Protein AF-A0A957UGK4-F1 (afdb_monomer_lite)

Foldseek 3Di:
DAEEEEAEVVLCVQVVCVQVVVCVVDDVVRYDYHYDDNPPQDAPPVVDAQDQVHQEYEYGQHHHDLVSVVSHLNHAEYEYHHSDDWDPDDPRNVVSCVVSNRHYDIDPDPCPCVVVVVVVVVVVVCCVQQVVVVVVVVVVVDPDPDCQDDPVVQDDAQGQDPPRSHHPPPDPD

Sequence (173 aa):
MTNLIVVHPSFESHWPFVADDLAAGWPTAETQLRRLTREEIRPLGQIVERDATVTRLITLGVPVTVACLTDFPALREMAICPVYGQATLADDLAAALKQRDIQVYHQRSEGFWGQSVAEFALALTLCALRQIPQNYHAMLTSHDPWQRYQASRNQGPGTLGAQFSDNLRFTNG

Secondary structure (DSSP, 8-state):
-EEEEEE-HHHHTT-TTHHHHHHHTS-GGGEEEEEPPTT--S-GGGTSPP-SSEEEEEEES----HHHHTT-TT--EEEEE-SSS-----HHHHHHHHHTTPEEE----SGGGHHHHHHHHHHHHHHHHTTHHHHHHHHHH--S------TTTS-STTSPPTTTSS-TT----

Radius of gyration: 26.13 Å; chains: 1; bounding box: 58×34×66 Å

Structure (mmCIF, N/CA/C/O backbone):
data_AF-A0A957UGK4-F1
#
_entry.id   AF-A0A957UGK4-F1
#
loop_
_atom_site.group_PDB
_atom_site.id
_atom_site.type_symbol
_atom_site.label_atom_id
_atom_site.label_alt_id
_atom_site.label_comp_id
_atom_site.label_asym_id
_atom_site.label_entity_id
_atom_site.label_seq_id
_atom_site.pdbx_PDB_ins_code
_atom_site.Cartn_x
_atom_site.Cartn_y
_atom_site.Cartn_z
_atom_site.occupancy
_atom_site.B_iso_or_equiv
_atom_site.auth_seq_id
_atom_site.auth_comp_id
_atom_site.auth_asym_id
_atom_site.auth_atom_id
_atom_site.pdbx_PDB_model_num
ATOM 1 N N . MET A 1 1 ? -8.137 -11.031 18.977 1.00 78.88 1 MET A N 1
ATOM 2 C CA . MET A 1 1 ? -8.156 -9.557 18.793 1.00 78.88 1 MET A CA 1
ATOM 3 C C . MET A 1 1 ? -8.705 -9.292 17.409 1.00 78.88 1 MET A C 1
ATOM 5 O O . MET A 1 1 ? -8.130 -9.822 16.478 1.00 78.88 1 MET A O 1
ATOM 9 N N . THR A 1 2 ? -9.781 -8.525 17.232 1.00 94.69 2 THR A N 1
ATOM 10 C CA . THR A 1 2 ? -10.330 -8.315 15.880 1.00 94.69 2 THR A CA 1
ATOM 11 C C . THR A 1 2 ? -9.531 -7.257 15.130 1.00 94.69 2 THR A C 1
ATOM 13 O O . THR A 1 2 ? -9.266 -6.173 15.671 1.00 94.69 2 THR A O 1
ATOM 16 N N . ASN A 1 3 ? -9.180 -7.571 13.887 1.00 96.75 3 ASN A N 1
ATOM 17 C CA . ASN A 1 3 ? -8.374 -6.743 13.014 1.00 96.75 3 ASN A CA 1
ATOM 18 C C . ASN A 1 3 ? -9.139 -6.377 11.740 1.00 96.75 3 ASN A C 1
ATOM 20 O O . ASN A 1 3 ? -9.794 -7.223 11.129 1.00 96.75 3 ASN A O 1
ATOM 24 N N . LEU A 1 4 ? -9.000 -5.127 11.311 1.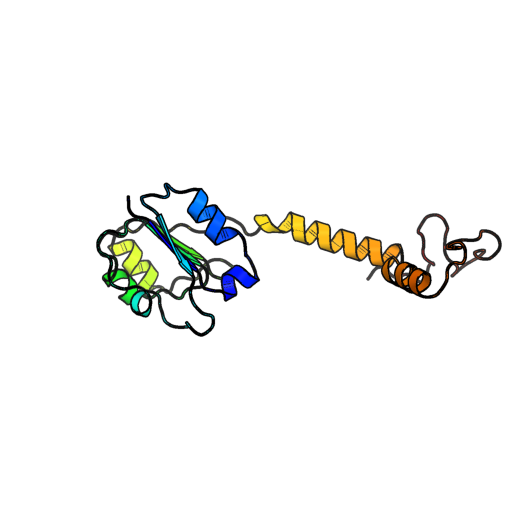00 97.56 4 LEU A N 1
ATOM 25 C CA . LEU A 1 4 ? -9.586 -4.623 10.077 1.00 97.56 4 LEU A CA 1
ATOM 26 C C . LEU A 1 4 ? -8.505 -3.964 9.217 1.00 97.56 4 LEU A C 1
ATOM 28 O O . LEU A 1 4 ? -7.756 -3.111 9.690 1.00 97.56 4 LEU A O 1
ATOM 32 N N . ILE A 1 5 ? -8.449 -4.336 7.944 1.00 97.94 5 ILE A N 1
ATOM 33 C CA . ILE A 1 5 ? -7.625 -3.692 6.922 1.00 97.94 5 ILE A CA 1
ATOM 34 C C . ILE A 1 5 ? -8.577 -3.123 5.876 1.00 97.94 5 ILE A C 1
ATOM 36 O O . ILE A 1 5 ? -9.385 -3.858 5.311 1.00 97.94 5 ILE A O 1
ATOM 40 N N . VAL A 1 6 ? -8.490 -1.823 5.609 1.00 97.94 6 VAL A N 1
ATOM 41 C CA . VAL A 1 6 ? -9.281 -1.157 4.569 1.00 97.94 6 VAL A CA 1
ATOM 42 C C . VAL A 1 6 ? -8.340 -0.548 3.548 1.00 97.94 6 VAL A C 1
ATOM 44 O O . VAL A 1 6 ? -7.467 0.244 3.906 1.00 97.94 6 VAL A O 1
ATOM 47 N N . VAL A 1 7 ? -8.517 -0.909 2.281 1.00 98.00 7 VAL A N 1
ATOM 48 C CA . VAL A 1 7 ? -7.639 -0.472 1.195 1.00 98.00 7 VAL A CA 1
ATOM 49 C C . VAL A 1 7 ? -8.423 0.169 0.059 1.00 98.00 7 VAL A C 1
ATOM 51 O O . VAL A 1 7 ? -9.408 -0.382 -0.437 1.00 98.00 7 VAL A O 1
ATOM 54 N N . HIS A 1 8 ? -7.973 1.356 -0.345 1.00 97.44 8 HIS A N 1
ATOM 55 C CA . HIS A 1 8 ? -8.460 2.031 -1.537 1.00 97.44 8 HIS A CA 1
ATOM 56 C C . HIS A 1 8 ? -7.660 1.567 -2.770 1.00 97.44 8 HIS A C 1
ATOM 58 O O . HIS A 1 8 ? -6.433 1.454 -2.692 1.00 97.44 8 HIS A O 1
ATOM 64 N N . PRO A 1 9 ? -8.293 1.353 -3.937 1.00 95.75 9 PRO A N 1
ATOM 65 C CA . PRO A 1 9 ? -7.610 0.854 -5.134 1.00 95.75 9 PRO A CA 1
ATOM 66 C C . PRO A 1 9 ? -6.493 1.770 -5.665 1.00 95.75 9 PRO A C 1
ATOM 68 O O . PRO A 1 9 ? -5.600 1.293 -6.360 1.00 95.75 9 PRO A O 1
ATOM 71 N N . SER A 1 10 ? -6.488 3.069 -5.337 1.00 94.44 10 SER A N 1
ATOM 72 C CA . SER A 1 10 ? -5.352 3.958 -5.666 1.00 94.44 10 SER A CA 1
ATOM 73 C C . SER A 1 10 ? -4.084 3.644 -4.867 1.00 94.44 10 SER A C 1
ATOM 75 O O . SER A 1 10 ? -2.986 3.986 -5.296 1.00 94.44 10 SER A O 1
ATOM 77 N N . PHE A 1 11 ? -4.209 3.003 -3.704 1.00 95.19 11 PHE A N 1
ATOM 78 C CA . PHE A 1 11 ? -3.056 2.495 -2.975 1.00 95.19 11 PHE A CA 1
ATOM 79 C C . PHE A 1 11 ? -2.511 1.248 -3.672 1.00 95.19 11 PHE A C 1
ATOM 81 O O . PHE A 1 11 ? -1.323 1.187 -3.976 1.00 95.19 11 PHE A O 1
ATOM 88 N N . GLU A 1 12 ? -3.383 0.298 -4.020 1.00 95.06 12 GLU A N 1
ATOM 89 C CA . GLU A 1 12 ? -2.991 -0.939 -4.714 1.00 95.06 12 GLU A CA 1
ATOM 90 C C . GLU A 1 12 ? -2.444 -0.692 -6.127 1.00 95.06 12 GLU A C 1
ATOM 92 O O . GLU A 1 12 ? -1.626 -1.475 -6.599 1.00 95.06 12 GLU A O 1
ATOM 97 N N . SER A 1 13 ? -2.801 0.414 -6.793 1.00 93.81 13 SER A N 1
ATOM 98 C CA . SER A 1 13 ? -2.183 0.768 -8.080 1.00 93.81 13 SER A CA 1
ATOM 99 C C . SER A 1 13 ? -0.684 1.064 -7.976 1.00 93.81 13 SER A C 1
ATOM 101 O O . SER A 1 13 ? 0.007 1.044 -8.990 1.00 93.81 13 SER A O 1
ATOM 103 N N . HIS A 1 14 ? -0.189 1.348 -6.771 1.00 91.38 14 HIS A N 1
ATOM 104 C CA . HIS A 1 14 ? 1.226 1.584 -6.487 1.00 91.38 14 HIS A CA 1
ATOM 105 C C . HIS A 1 14 ? 1.837 0.432 -5.679 1.00 91.38 14 HIS A C 1
ATOM 107 O O . HIS A 1 14 ? 2.982 0.052 -5.909 1.00 91.38 14 HIS A O 1
ATOM 113 N N . TRP A 1 15 ? 1.054 -0.157 -4.772 1.00 92.38 15 TRP A N 1
ATOM 114 C CA . TRP A 1 15 ? 1.493 -1.172 -3.815 1.00 92.38 15 TRP A CA 1
ATOM 115 C C . TRP A 1 15 ? 0.540 -2.383 -3.802 1.00 92.38 15 TRP A C 1
ATOM 117 O O . TRP A 1 15 ? -0.166 -2.607 -2.815 1.00 92.38 15 TRP A O 1
ATOM 127 N N . PRO A 1 16 ? 0.492 -3.180 -4.885 1.00 93.06 16 PRO A N 1
ATOM 128 C CA . PRO A 1 16 ? -0.570 -4.168 -5.107 1.00 93.06 16 PRO A CA 1
ATOM 129 C C . PRO A 1 16 ? -0.566 -5.349 -4.130 1.00 93.06 16 PRO A C 1
ATOM 131 O O . PRO A 1 16 ? -1.595 -5.988 -3.956 1.00 93.06 16 PRO A O 1
ATOM 134 N N . PHE A 1 17 ? 0.565 -5.642 -3.485 1.00 92.88 17 PHE A N 1
ATOM 135 C CA . PHE A 1 17 ? 0.707 -6.819 -2.615 1.00 92.88 17 PHE A CA 1
ATOM 136 C C . PHE A 1 17 ? 0.542 -6.511 -1.124 1.00 92.88 17 PHE A C 1
ATOM 138 O O . PHE A 1 17 ? 0.323 -7.414 -0.325 1.00 92.88 17 PHE A O 1
ATOM 145 N N . VAL A 1 18 ? 0.608 -5.236 -0.730 1.00 93.50 18 VAL A N 1
ATOM 146 C CA . VAL A 1 18 ? 0.704 -4.848 0.687 1.00 93.50 18 VAL A CA 1
ATOM 147 C C . VAL A 1 18 ? -0.521 -5.278 1.491 1.00 93.50 18 VAL A C 1
ATOM 149 O O . VAL A 1 18 ? -0.377 -5.753 2.613 1.00 93.50 18 VAL A O 1
ATOM 152 N N . ALA A 1 19 ? -1.726 -5.117 0.942 1.00 96.38 19 ALA A N 1
ATOM 153 C CA . ALA A 1 19 ? -2.952 -5.451 1.660 1.00 96.38 19 ALA A CA 1
ATOM 154 C C . ALA A 1 19 ? -3.078 -6.962 1.921 1.00 96.38 19 ALA A C 1
ATOM 156 O O . ALA A 1 19 ? -3.450 -7.360 3.027 1.00 96.38 19 ALA A O 1
ATOM 157 N N . ASP A 1 20 ? -2.730 -7.788 0.930 1.00 96.44 20 ASP A N 1
ATOM 158 C CA . ASP A 1 20 ? -2.762 -9.247 1.057 1.00 96.44 20 ASP A CA 1
ATOM 159 C C . ASP A 1 20 ? -1.648 -9.755 1.978 1.00 96.44 20 ASP A C 1
ATOM 161 O O . ASP A 1 20 ? -1.924 -10.577 2.850 1.00 96.44 20 ASP A O 1
ATOM 165 N N . ASP A 1 21 ? -0.428 -9.222 1.865 1.00 94.88 21 ASP A N 1
ATOM 166 C CA . ASP A 1 21 ? 0.693 -9.594 2.739 1.00 94.88 21 ASP A CA 1
ATOM 167 C C . ASP A 1 21 ? 0.403 -9.254 4.210 1.00 94.88 21 ASP A C 1
ATOM 169 O O . ASP A 1 21 ? 0.667 -10.058 5.108 1.00 94.88 21 ASP A O 1
ATOM 173 N N . LEU A 1 22 ? -0.195 -8.085 4.476 1.00 94.00 22 LEU A N 1
ATOM 174 C CA . LEU A 1 22 ? -0.629 -7.704 5.824 1.00 94.00 22 LEU A CA 1
ATOM 175 C C . LEU A 1 22 ? -1.714 -8.644 6.356 1.00 94.00 22 LEU A C 1
ATOM 177 O O . LEU A 1 22 ? -1.635 -9.082 7.503 1.00 94.00 22 LEU A O 1
ATOM 181 N N . ALA A 1 23 ? -2.714 -8.966 5.531 1.00 95.44 23 ALA A N 1
ATOM 182 C CA . ALA A 1 23 ? -3.788 -9.874 5.918 1.00 95.44 23 ALA A CA 1
ATOM 183 C C . ALA A 1 23 ? -3.268 -11.294 6.190 1.00 95.44 23 ALA A C 1
ATOM 185 O O . ALA A 1 23 ? -3.694 -11.923 7.157 1.00 95.44 23 ALA A O 1
ATOM 186 N N . ALA A 1 24 ? -2.320 -11.779 5.384 1.00 94.44 24 ALA A N 1
ATOM 187 C CA . ALA A 1 24 ? -1.678 -13.081 5.555 1.00 94.44 24 ALA A CA 1
ATOM 188 C C . ALA A 1 24 ? -0.793 -13.151 6.811 1.00 94.44 24 ALA A C 1
ATOM 190 O O . ALA A 1 24 ? -0.638 -14.221 7.400 1.00 94.44 24 ALA A O 1
ATOM 191 N N . GLY A 1 25 ? -0.233 -12.017 7.244 1.00 92.19 25 GLY A N 1
ATOM 192 C CA . GLY A 1 25 ? 0.546 -11.911 8.479 1.00 92.19 25 GLY A CA 1
ATOM 193 C C . GLY A 1 25 ? -0.285 -11.980 9.767 1.00 92.19 25 GLY A C 1
ATOM 194 O O . GLY A 1 25 ? 0.287 -12.144 10.848 1.00 92.19 25 GLY A O 1
ATOM 195 N N . TRP A 1 26 ? -1.614 -11.859 9.686 1.00 91.12 26 TRP A N 1
ATOM 196 C CA . TRP A 1 26 ? -2.519 -11.914 10.836 1.00 91.12 26 TRP A CA 1
ATOM 197 C C . TRP A 1 26 ? -3.378 -13.191 10.855 1.00 91.12 26 TRP A C 1
ATOM 199 O O . TRP A 1 26 ? -3.627 -13.795 9.811 1.00 91.12 26 TRP A O 1
ATOM 209 N N . PRO A 1 27 ? -3.874 -13.632 12.032 1.00 89.12 27 PRO A N 1
ATOM 210 C CA . PRO A 1 27 ? -4.771 -14.782 12.108 1.00 89.12 27 PRO A CA 1
ATOM 211 C C . PRO A 1 27 ? -6.046 -14.557 11.282 1.00 89.12 27 PRO A C 1
ATOM 213 O O . PRO A 1 27 ? -6.788 -13.601 11.520 1.00 89.12 27 PRO A O 1
ATOM 216 N N . THR A 1 28 ? -6.333 -15.461 10.341 1.00 84.31 28 THR A N 1
ATOM 217 C CA . THR A 1 28 ? -7.451 -15.326 9.388 1.00 84.31 28 THR A CA 1
ATOM 218 C C . THR A 1 28 ? -8.813 -15.224 10.074 1.00 84.31 28 THR A C 1
ATOM 220 O O . THR A 1 28 ? -9.642 -14.420 9.668 1.00 84.31 28 THR A O 1
ATOM 223 N N . ALA A 1 29 ? -9.039 -15.990 11.146 1.00 83.25 29 ALA A N 1
ATOM 224 C CA . ALA A 1 29 ? -10.309 -15.988 11.880 1.00 83.25 29 ALA A CA 1
ATOM 225 C C . ALA A 1 29 ? -10.630 -14.641 12.554 1.00 83.25 29 ALA A C 1
ATOM 227 O O . ALA A 1 29 ? -11.776 -14.393 12.917 1.00 83.25 29 ALA A O 1
ATOM 228 N N . GLU A 1 30 ? -9.627 -13.782 12.729 1.00 91.31 30 GLU A N 1
ATOM 229 C CA . GLU A 1 30 ? -9.763 -12.501 13.415 1.00 91.31 30 GLU A CA 1
ATOM 230 C C . GLU A 1 30 ? -9.552 -11.299 12.485 1.00 91.31 30 GLU A C 1
ATOM 232 O O . GLU A 1 30 ? -9.598 -10.162 12.948 1.00 91.31 30 GLU A O 1
ATOM 237 N N . THR A 1 31 ? -9.307 -11.528 11.191 1.00 95.31 31 THR A N 1
ATOM 238 C CA . THR A 1 31 ? -8.859 -10.485 10.262 1.00 95.31 31 THR A CA 1
ATOM 239 C C . THR A 1 31 ? -9.828 -10.312 9.110 1.00 95.31 31 THR A C 1
ATOM 241 O O . THR A 1 31 ? -10.088 -11.240 8.349 1.00 95.31 31 THR A O 1
ATOM 244 N N . GLN A 1 32 ? -10.320 -9.088 8.953 1.00 95.94 32 GLN A N 1
ATOM 245 C CA . GLN A 1 32 ? -11.145 -8.689 7.824 1.00 95.94 32 GLN A CA 1
ATOM 246 C C . GLN A 1 32 ? -10.346 -7.768 6.903 1.00 95.94 32 GLN A C 1
ATOM 248 O O . GLN A 1 32 ? -9.845 -6.731 7.335 1.00 95.94 32 GLN A O 1
ATOM 253 N N . LEU A 1 33 ? -10.255 -8.133 5.626 1.00 96.94 33 LEU A N 1
ATOM 254 C CA . LEU A 1 33 ? -9.707 -7.283 4.573 1.00 96.94 33 LEU A CA 1
ATOM 255 C C . LEU A 1 33 ? -10.852 -6.754 3.706 1.00 96.94 33 LEU A C 1
ATOM 257 O O . LEU A 1 33 ? -11.580 -7.528 3.085 1.00 96.94 33 LEU A O 1
ATOM 261 N N . ARG A 1 34 ? -10.999 -5.430 3.648 1.00 96.75 34 ARG A N 1
ATOM 262 C CA . ARG A 1 34 ? -12.026 -4.738 2.870 1.00 96.75 34 ARG A CA 1
ATOM 263 C C . ARG A 1 34 ? -11.391 -3.887 1.775 1.00 96.75 34 ARG A C 1
ATOM 265 O O . ARG A 1 34 ? -10.714 -2.899 2.052 1.00 96.75 34 ARG A O 1
ATOM 272 N N . ARG A 1 35 ? -11.666 -4.252 0.524 1.00 97.56 35 ARG A N 1
ATOM 273 C CA . ARG A 1 35 ? -11.285 -3.482 -0.666 1.00 97.56 35 ARG A CA 1
ATOM 274 C C . ARG A 1 35 ? -12.413 -2.541 -1.066 1.00 97.56 35 ARG A C 1
ATOM 276 O O . ARG A 1 35 ? -13.572 -2.953 -1.101 1.00 97.56 35 ARG A O 1
ATOM 283 N N . LEU A 1 36 ? -12.077 -1.285 -1.332 1.00 97.19 36 LEU A N 1
ATOM 284 C CA . LEU A 1 36 ? -13.036 -0.264 -1.755 1.00 97.19 36 LEU A CA 1
ATOM 285 C C . LEU A 1 36 ? -13.158 -0.202 -3.283 1.00 97.19 36 LEU A C 1
ATOM 287 O O . LEU A 1 36 ? -12.315 -0.728 -4.011 1.00 97.19 36 LEU A O 1
ATOM 291 N N . THR A 1 37 ? -14.207 0.458 -3.777 1.00 95.88 37 THR A N 1
ATOM 292 C CA . THR A 1 37 ? -14.320 0.805 -5.201 1.00 95.88 37 THR A CA 1
ATOM 293 C C . THR A 1 37 ? -13.524 2.077 -5.507 1.00 95.88 37 THR A C 1
ATOM 295 O O . THR A 1 37 ? -13.091 2.781 -4.596 1.00 95.88 37 THR A O 1
ATOM 298 N N . ARG A 1 38 ? -13.294 2.379 -6.792 1.00 93.19 38 ARG A N 1
ATOM 299 C CA . ARG A 1 38 ? -12.465 3.528 -7.214 1.00 93.19 38 ARG A CA 1
ATOM 300 C C . ARG A 1 38 ? -13.122 4.878 -6.951 1.00 93.19 38 ARG A C 1
ATOM 302 O O . ARG A 1 38 ? -12.436 5.888 -6.858 1.00 93.19 38 ARG A O 1
ATOM 309 N N . GLU A 1 39 ? -14.443 4.886 -6.891 1.00 94.88 39 GLU A N 1
ATOM 310 C CA . GLU A 1 39 ? -15.277 6.069 -6.699 1.00 94.88 39 GLU A CA 1
ATOM 311 C C . GLU A 1 39 ? -15.400 6.440 -5.215 1.00 94.88 39 GLU A C 1
ATOM 313 O O . GLU A 1 39 ? -15.923 7.504 -4.880 1.00 94.88 39 GLU A O 1
ATOM 318 N N . GLU A 1 40 ? -14.937 5.566 -4.319 1.00 93.81 40 GLU A N 1
ATOM 319 C CA . GLU A 1 40 ? -15.071 5.747 -2.884 1.00 93.81 40 GLU A CA 1
ATOM 320 C C . GLU A 1 40 ? -14.016 6.713 -2.339 1.00 93.81 40 GLU A C 1
ATOM 322 O O . GLU A 1 40 ? -12.898 6.334 -2.002 1.00 93.81 40 GLU A O 1
ATOM 327 N N . ILE A 1 41 ? -14.402 7.980 -2.222 1.00 90.81 41 ILE A N 1
ATOM 328 C CA . ILE A 1 41 ? -13.537 9.062 -1.732 1.00 90.81 41 ILE A CA 1
ATOM 329 C C . ILE A 1 41 ? -13.862 9.500 -0.301 1.00 90.81 41 ILE A C 1
ATOM 331 O O . ILE A 1 41 ? -13.248 10.438 0.215 1.00 90.81 41 ILE A O 1
ATOM 335 N N . ARG A 1 42 ? -14.872 8.893 0.333 1.00 94.81 42 ARG A N 1
ATOM 336 C CA . ARG A 1 42 ? -15.331 9.332 1.652 1.00 94.81 42 ARG A CA 1
ATOM 337 C C . ARG A 1 42 ? -14.329 8.941 2.750 1.00 94.81 42 ARG A C 1
ATOM 339 O O . ARG A 1 42 ? -13.481 8.073 2.557 1.00 94.81 42 ARG A O 1
ATOM 346 N N . PRO A 1 43 ? -14.403 9.570 3.932 1.00 93.81 43 PRO A N 1
ATOM 347 C CA . PRO A 1 43 ? -13.647 9.124 5.095 1.00 93.81 43 PRO A CA 1
ATOM 348 C C . PRO A 1 43 ? -14.096 7.748 5.596 1.00 93.81 43 PRO A C 1
ATOM 350 O O . PRO A 1 43 ? -15.265 7.386 5.464 1.00 93.81 43 PRO A O 1
ATOM 353 N N . LEU A 1 44 ? -13.192 7.031 6.266 1.00 94.94 44 LEU A N 1
ATOM 354 C CA . LEU A 1 44 ? -13.401 5.674 6.785 1.00 94.94 44 LEU A CA 1
ATOM 355 C C . LEU A 1 44 ? -14.752 5.458 7.495 1.00 94.94 44 LEU A C 1
ATOM 357 O O . LEU A 1 44 ? -15.450 4.500 7.175 1.00 94.94 44 LEU A O 1
ATOM 361 N N . GLY A 1 45 ? -15.130 6.338 8.428 1.00 89.50 45 GLY A N 1
ATOM 362 C CA . GLY A 1 45 ? -16.362 6.213 9.226 1.00 89.50 45 GLY A CA 1
ATOM 363 C C . GLY A 1 45 ? -17.661 6.387 8.428 1.00 89.50 45 GLY A C 1
ATOM 364 O O . GLY A 1 45 ? -18.741 6.078 8.910 1.00 89.50 45 GLY A O 1
ATOM 365 N N . GLN A 1 46 ? -17.579 6.857 7.179 1.00 91.81 46 GLN A N 1
ATOM 366 C CA . GLN A 1 46 ? -18.724 6.904 6.260 1.00 91.81 46 GLN A CA 1
ATOM 367 C C . GLN A 1 46 ? -18.804 5.670 5.349 1.00 91.81 46 GLN A C 1
ATOM 369 O O . GLN A 1 46 ? -19.779 5.508 4.614 1.00 91.81 46 GLN A O 1
ATOM 374 N N . ILE A 1 47 ? -17.766 4.832 5.357 1.00 92.50 47 ILE A N 1
ATOM 375 C CA . ILE A 1 47 ? -17.610 3.669 4.478 1.00 92.50 47 ILE A CA 1
ATOM 376 C C . ILE A 1 47 ? -17.818 2.381 5.266 1.00 92.50 47 ILE A C 1
ATOM 378 O O . ILE A 1 47 ? -18.493 1.452 4.812 1.00 92.50 47 ILE A O 1
ATOM 382 N N . VAL A 1 48 ? -17.186 2.309 6.432 1.00 91.44 48 VAL A N 1
ATOM 383 C CA . VAL A 1 48 ? -17.240 1.168 7.331 1.00 91.44 48 VAL A CA 1
ATOM 384 C C . VAL A 1 48 ? -18.244 1.476 8.423 1.00 91.44 48 VAL A C 1
ATOM 386 O O . VAL A 1 48 ? -18.151 2.505 9.085 1.00 91.44 48 VAL A O 1
ATOM 389 N N . GLU A 1 49 ? -19.215 0.582 8.583 1.00 90.56 49 GLU A N 1
ATOM 390 C CA . GLU A 1 49 ? -20.179 0.672 9.670 1.00 90.56 49 GLU A CA 1
ATOM 391 C C . GLU A 1 49 ? -19.464 0.588 11.019 1.00 90.56 49 GLU A C 1
ATOM 393 O O . GLU A 1 49 ? -18.418 -0.049 11.152 1.00 90.56 49 GLU A O 1
ATOM 398 N N . ARG A 1 50 ? -20.057 1.220 12.030 1.00 91.12 50 ARG A N 1
ATOM 399 C CA . ARG A 1 50 ? -19.574 1.164 13.407 1.00 91.12 50 ARG A CA 1
ATOM 400 C C . ARG A 1 50 ? -19.332 -0.282 13.840 1.00 91.12 50 ARG A C 1
ATOM 402 O O . ARG A 1 50 ? -20.266 -1.079 13.888 1.00 91.12 50 ARG A O 1
ATOM 409 N N . ASP A 1 51 ? -18.108 -0.574 14.267 1.00 91.69 51 ASP A N 1
ATOM 410 C CA . ASP A 1 51 ? -17.710 -1.888 14.759 1.00 91.69 51 ASP A CA 1
ATOM 411 C C . ASP A 1 51 ? -17.010 -1.753 16.115 1.00 91.69 51 ASP A C 1
ATOM 413 O O . ASP A 1 51 ? -15.886 -1.263 16.245 1.00 91.69 51 ASP A O 1
ATOM 417 N N . ALA A 1 52 ? -17.704 -2.205 17.159 1.00 91.56 52 ALA A N 1
ATOM 418 C CA . ALA A 1 52 ? -17.212 -2.150 18.529 1.00 91.56 52 ALA A CA 1
ATOM 419 C C . ALA A 1 52 ? -16.223 -3.271 18.882 1.00 91.56 52 ALA A C 1
ATOM 421 O O . ALA A 1 52 ? -15.721 -3.291 20.003 1.00 91.56 52 ALA A O 1
ATOM 422 N N . THR A 1 53 ? -15.954 -4.203 17.969 1.00 94.81 53 THR A N 1
ATOM 423 C CA . THR A 1 53 ? -15.068 -5.349 18.207 1.00 94.81 53 THR A CA 1
ATOM 424 C C . T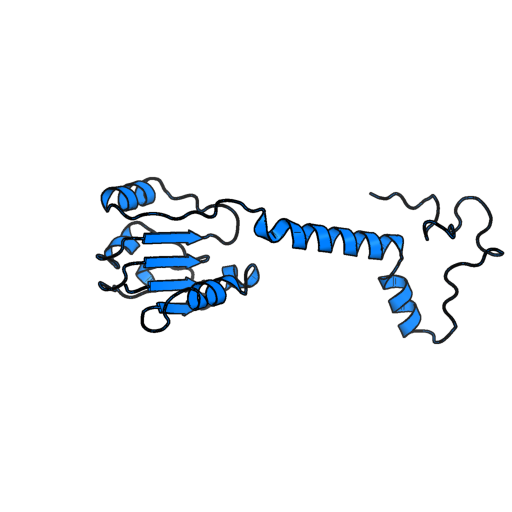HR A 1 53 ? -13.659 -5.125 17.669 1.00 94.81 53 THR A C 1
ATOM 426 O O . THR A 1 53 ? -12.714 -5.723 18.186 1.00 94.81 53 THR A O 1
ATOM 429 N N . VAL A 1 54 ? -13.496 -4.247 16.672 1.00 96.81 54 VAL A N 1
ATOM 430 C CA . VAL A 1 54 ? -12.200 -3.942 16.051 1.00 96.81 54 VAL A CA 1
ATOM 431 C C . VAL A 1 54 ? -11.253 -3.313 17.070 1.00 96.81 54 VAL A C 1
ATOM 433 O O . VAL A 1 54 ? -11.494 -2.234 17.608 1.00 96.81 54 VAL A O 1
ATOM 436 N N . THR A 1 55 ? -10.136 -4.001 17.299 1.00 96.88 55 THR A N 1
ATOM 437 C CA . THR A 1 55 ? -9.055 -3.570 18.198 1.00 96.88 55 THR A CA 1
ATOM 438 C C . THR A 1 55 ? -7.828 -3.063 17.448 1.00 96.88 55 THR A C 1
ATOM 440 O O . THR A 1 55 ? -7.085 -2.245 17.995 1.00 96.88 55 THR A O 1
ATOM 443 N N . ARG A 1 56 ? -7.631 -3.503 16.197 1.00 97.25 56 ARG A N 1
ATOM 444 C CA . ARG A 1 56 ? -6.533 -3.080 15.319 1.00 97.25 56 ARG A CA 1
ATOM 445 C C . ARG A 1 56 ? -7.059 -2.673 13.952 1.00 97.25 56 ARG A C 1
ATOM 447 O O . ARG A 1 56 ? -7.859 -3.401 13.368 1.00 97.25 56 ARG A O 1
ATOM 454 N N . LEU A 1 57 ? -6.582 -1.548 13.432 1.00 97.19 57 LEU A N 1
ATOM 455 C CA . LEU A 1 57 ? -7.034 -1.000 12.155 1.00 97.19 57 LEU A CA 1
ATOM 456 C C . LEU A 1 57 ? -5.857 -0.576 11.274 1.00 97.19 57 LEU A C 1
ATOM 458 O O . LEU A 1 57 ? -5.001 0.192 11.702 1.00 97.19 57 LEU A O 1
ATOM 462 N N . ILE A 1 58 ? -5.852 -1.004 10.017 1.00 97.12 58 ILE A N 1
ATOM 463 C CA . ILE A 1 58 ? -4.947 -0.483 8.990 1.00 97.12 58 ILE A CA 1
ATOM 464 C C . ILE A 1 58 ? -5.780 0.179 7.899 1.00 97.12 58 ILE A C 1
ATOM 466 O O . ILE A 1 58 ? -6.719 -0.413 7.371 1.00 97.12 58 ILE A O 1
ATOM 470 N N . THR A 1 59 ? -5.412 1.406 7.545 1.00 96.81 59 THR A N 1
ATOM 471 C CA . THR A 1 59 ? -5.998 2.142 6.421 1.00 96.81 59 THR A CA 1
ATOM 472 C C . THR A 1 59 ? -4.929 2.406 5.371 1.00 96.81 59 THR A C 1
ATOM 474 O O . THR A 1 59 ? -3.895 3.004 5.665 1.00 96.81 59 THR A O 1
ATOM 477 N N . LEU A 1 60 ? -5.169 1.932 4.150 1.00 96.56 60 LEU A N 1
ATOM 478 C CA . LEU A 1 60 ? -4.246 2.014 3.020 1.00 96.56 60 LEU A CA 1
ATOM 479 C C . LEU A 1 60 ? -4.863 2.903 1.933 1.00 96.56 60 LEU A C 1
ATOM 481 O O . LEU A 1 60 ? -5.762 2.486 1.202 1.00 96.56 60 LEU A O 1
ATOM 485 N N . GLY A 1 61 ? -4.418 4.157 1.862 1.00 94.50 61 GLY A N 1
ATOM 486 C CA . GLY A 1 61 ? -4.944 5.168 0.942 1.00 94.50 61 GLY A CA 1
ATOM 487 C C . GLY A 1 61 ? -6.363 5.649 1.259 1.00 94.50 61 GLY A C 1
ATOM 488 O O . GLY A 1 61 ? -7.010 6.211 0.382 1.00 94.50 61 GLY A O 1
ATOM 489 N N . VAL A 1 62 ? -6.856 5.430 2.484 1.00 95.06 62 VAL A N 1
ATOM 490 C CA . VAL A 1 62 ? -8.208 5.826 2.916 1.00 95.06 62 VAL A CA 1
ATOM 491 C C . VAL A 1 62 ? -8.125 7.020 3.876 1.00 95.06 62 VAL A C 1
ATOM 493 O O . VAL A 1 62 ? -7.388 6.937 4.861 1.00 95.06 62 VAL A O 1
ATOM 496 N N . PRO A 1 63 ? -8.874 8.116 3.647 1.00 92.62 63 PRO A N 1
ATOM 497 C CA . PRO A 1 63 ? -8.905 9.251 4.564 1.00 92.62 63 PRO A CA 1
ATOM 498 C C . PRO A 1 63 ? -9.509 8.884 5.925 1.00 92.62 63 PRO A C 1
ATOM 500 O O . PRO A 1 63 ? -10.549 8.227 6.009 1.00 92.62 63 PRO A O 1
ATOM 503 N N . VAL A 1 64 ? -8.895 9.374 7.002 1.00 94.19 64 VAL A N 1
ATOM 504 C CA . VAL A 1 64 ? -9.365 9.179 8.380 1.00 94.19 64 VAL A CA 1
ATOM 505 C C . VAL A 1 64 ? -9.537 10.537 9.044 1.00 94.19 64 VAL A C 1
ATOM 507 O O . VAL A 1 64 ? -8.677 11.405 8.933 1.00 94.19 64 VAL A O 1
ATOM 510 N N . THR A 1 65 ? -10.656 10.717 9.741 1.00 94.44 65 THR A N 1
ATOM 511 C CA . THR A 1 65 ? -10.973 11.930 10.507 1.00 94.44 65 THR A CA 1
ATOM 512 C C . THR A 1 65 ? -11.246 11.581 11.966 1.00 94.44 65 THR A C 1
ATOM 514 O O . THR A 1 65 ? -11.492 10.420 12.296 1.00 94.44 65 THR A O 1
ATOM 517 N N . VAL A 1 66 ? -11.269 12.587 12.846 1.00 94.38 66 VAL A N 1
ATOM 518 C CA . VAL A 1 66 ? -11.616 12.412 14.270 1.00 94.38 66 VAL A CA 1
ATOM 519 C C . VAL A 1 66 ? -12.965 11.700 14.442 1.00 94.38 66 VAL A C 1
ATOM 521 O O . VAL A 1 66 ? -13.092 10.812 15.283 1.00 94.38 66 VAL A O 1
ATOM 524 N N . ALA A 1 67 ? -13.957 12.038 13.609 1.00 92.94 67 ALA A N 1
ATOM 525 C CA . ALA A 1 67 ? -15.290 11.436 13.654 1.00 92.94 67 ALA A CA 1
ATOM 526 C C . ALA A 1 67 ? -15.249 9.913 13.441 1.00 92.94 67 ALA A C 1
ATOM 528 O O . ALA A 1 67 ? -15.931 9.180 14.155 1.00 92.94 67 ALA A O 1
ATOM 529 N N . CYS A 1 68 ? -14.372 9.435 12.551 1.00 94.69 68 CYS A N 1
ATOM 530 C CA . CYS A 1 68 ? -14.211 8.007 12.267 1.00 94.69 68 CYS A CA 1
ATOM 531 C C . CYS A 1 68 ? -13.807 7.215 13.515 1.00 94.69 68 CYS A C 1
ATOM 533 O O . CYS A 1 68 ? -14.138 6.043 13.640 1.00 94.69 68 CYS A O 1
ATOM 535 N N . LEU A 1 69 ? -13.093 7.834 14.462 1.00 94.06 69 LEU A N 1
ATOM 536 C CA . LEU A 1 69 ? -12.677 7.140 15.677 1.00 94.06 69 LEU A CA 1
ATOM 537 C C . LEU A 1 69 ? -13.895 6.721 16.514 1.00 94.06 69 LEU A C 1
ATOM 539 O O . LEU A 1 69 ? -13.858 5.679 17.169 1.00 94.06 69 LEU A O 1
ATOM 543 N N . THR A 1 70 ? -14.981 7.497 16.500 1.00 92.69 70 THR A N 1
ATOM 544 C CA . THR A 1 70 ? -16.184 7.200 17.298 1.00 92.69 70 THR A CA 1
ATOM 545 C C . THR A 1 70 ? -16.895 5.913 16.868 1.00 92.69 70 THR A C 1
ATOM 547 O O . THR A 1 70 ? -17.575 5.291 17.691 1.00 92.69 70 THR A O 1
ATOM 550 N N . ASP A 1 71 ? -16.667 5.481 15.626 1.00 94.50 71 ASP A N 1
ATOM 551 C CA . ASP A 1 71 ? -17.196 4.247 15.046 1.00 94.50 71 ASP A CA 1
ATOM 552 C C . ASP A 1 71 ? -16.432 2.994 15.502 1.00 94.50 71 ASP A C 1
ATOM 554 O O . ASP A 1 71 ? -16.955 1.886 15.415 1.00 94.50 71 ASP A O 1
ATOM 558 N N . PHE A 1 72 ? -15.237 3.163 16.081 1.00 96.06 72 PHE A N 1
ATOM 559 C CA . PHE A 1 72 ? -14.389 2.073 16.572 1.00 96.06 72 PHE A CA 1
ATOM 560 C C . PHE A 1 72 ? -14.033 2.277 18.052 1.00 96.06 72 PHE A C 1
ATOM 562 O O . PHE A 1 72 ? -12.905 2.654 18.389 1.00 96.06 72 PHE A O 1
ATOM 569 N N . PRO A 1 73 ? -14.980 2.079 18.988 1.00 95.50 73 PRO A N 1
ATOM 570 C CA . PRO A 1 73 ? -14.766 2.369 20.407 1.00 95.50 73 PRO A CA 1
ATOM 571 C C . PRO A 1 73 ? -13.700 1.482 21.071 1.00 95.50 73 PRO A C 1
ATOM 573 O O . PRO A 1 73 ? -13.030 1.948 21.989 1.00 95.50 73 PRO A O 1
ATOM 576 N N . ALA A 1 74 ? -13.503 0.246 20.601 1.00 96.56 74 ALA A N 1
ATOM 577 C CA . ALA A 1 74 ? -12.517 -0.692 21.149 1.00 96.56 74 ALA A CA 1
ATOM 578 C C . ALA A 1 74 ? -11.124 -0.600 20.499 1.00 96.56 74 ALA A C 1
ATOM 580 O O . ALA A 1 74 ? -10.247 -1.394 20.846 1.00 96.56 74 ALA A O 1
ATOM 581 N N . LEU A 1 75 ? -10.918 0.345 19.574 1.00 97.75 75 LEU A N 1
ATOM 582 C CA . LEU A 1 75 ? -9.660 0.506 18.849 1.00 97.75 75 LEU A CA 1
ATOM 583 C C . LEU A 1 75 ? -8.504 0.804 19.811 1.00 97.75 75 LEU A C 1
ATOM 585 O O . LEU A 1 75 ? -8.617 1.689 20.658 1.00 97.75 75 LEU A O 1
ATOM 589 N N . ARG A 1 76 ? -7.397 0.073 19.655 1.00 97.50 76 ARG A N 1
ATOM 590 C CA . ARG A 1 76 ? -6.168 0.205 20.458 1.00 97.50 76 ARG A CA 1
ATOM 591 C C . ARG A 1 76 ? -4.941 0.494 19.610 1.00 97.50 76 ARG A C 1
ATOM 593 O O . ARG A 1 76 ? -4.023 1.153 20.073 1.00 97.50 76 ARG A O 1
ATOM 600 N N . GLU A 1 77 ? -4.918 -0.010 18.382 1.00 97.50 77 GLU A N 1
ATOM 601 C CA . GLU A 1 77 ? -3.769 0.089 17.488 1.00 97.50 77 GLU A CA 1
ATOM 602 C C . GLU A 1 77 ? -4.228 0.515 16.094 1.00 97.50 77 GLU A C 1
ATOM 604 O O . GLU A 1 77 ? -5.218 -0.009 15.576 1.00 97.50 77 GLU A O 1
ATOM 609 N N . MET A 1 78 ? -3.507 1.445 15.470 1.00 96.38 78 MET A N 1
ATOM 610 C CA . MET A 1 78 ? -3.857 1.948 14.148 1.00 96.38 78 MET A CA 1
ATOM 611 C C . MET A 1 78 ? -2.634 2.227 13.274 1.00 96.38 78 MET A C 1
ATOM 613 O O . MET A 1 78 ? -1.632 2.755 13.747 1.00 96.38 78 MET A O 1
ATOM 617 N N . ALA A 1 79 ? -2.739 1.942 11.978 1.00 95.25 79 ALA A N 1
ATOM 618 C CA . ALA A 1 79 ? -1.827 2.455 10.961 1.00 95.25 79 ALA A CA 1
ATOM 619 C C . ALA A 1 79 ? -2.610 3.220 9.884 1.00 95.25 79 ALA A C 1
ATOM 621 O O . ALA A 1 79 ? -3.630 2.744 9.374 1.00 95.25 79 ALA A O 1
ATOM 622 N N . ILE A 1 80 ? -2.122 4.413 9.544 1.00 94.94 80 ILE A N 1
ATOM 623 C CA . ILE A 1 80 ? -2.642 5.238 8.450 1.00 94.94 80 ILE A CA 1
ATOM 624 C C . ILE A 1 80 ? -1.524 5.380 7.429 1.00 94.94 80 ILE A C 1
ATOM 626 O O . ILE A 1 80 ? -0.501 6.008 7.705 1.00 94.94 80 ILE A O 1
ATOM 630 N N . CYS A 1 81 ? -1.712 4.772 6.264 1.00 93.50 81 CYS A N 1
ATOM 631 C CA . CYS A 1 81 ? -0.713 4.723 5.207 1.00 93.50 81 CYS A CA 1
ATOM 632 C C . CYS A 1 81 ? -1.259 5.441 3.968 1.00 93.50 81 CYS A C 1
ATOM 634 O O . CYS A 1 81 ? -2.160 4.913 3.311 1.00 93.50 81 CYS A O 1
ATOM 636 N N . PRO A 1 82 ? -0.759 6.641 3.628 1.00 91.00 82 PRO A N 1
ATOM 637 C CA . PRO A 1 82 ? -1.057 7.260 2.345 1.00 91.00 82 PRO A CA 1
ATOM 638 C C . PRO A 1 82 ? -0.362 6.481 1.222 1.00 91.00 82 PRO A C 1
ATOM 640 O O . PRO A 1 82 ? 0.468 5.612 1.470 1.00 91.00 82 PRO A O 1
ATOM 643 N N . VAL A 1 83 ? -0.677 6.816 -0.028 1.00 89.25 83 VAL A N 1
ATOM 644 C CA . VAL A 1 83 ? -0.018 6.202 -1.192 1.00 89.25 83 VAL A CA 1
ATOM 645 C C . VAL A 1 83 ? 1.492 6.477 -1.197 1.00 89.25 83 VAL A C 1
ATOM 647 O O . VAL A 1 83 ? 2.269 5.597 -1.538 1.00 89.25 83 VAL A O 1
ATOM 650 N N . TYR A 1 84 ? 1.918 7.672 -0.794 1.00 82.44 84 TYR A N 1
ATOM 651 C CA . TYR A 1 84 ? 3.326 8.063 -0.725 1.00 82.44 84 TYR A CA 1
ATOM 652 C C . TYR A 1 84 ? 3.591 8.859 0.546 1.00 82.44 84 TYR A C 1
ATOM 654 O O . TYR A 1 84 ? 2.697 9.568 1.017 1.00 82.44 84 TYR A O 1
ATOM 662 N N . GLY A 1 85 ? 4.821 8.804 1.058 1.00 80.25 85 GLY A N 1
ATOM 663 C CA . GLY A 1 85 ? 5.187 9.542 2.257 1.00 80.25 85 GLY A CA 1
ATOM 664 C C . GLY A 1 85 ? 4.661 8.916 3.544 1.00 80.25 85 GLY A C 1
ATOM 665 O O . GLY A 1 85 ? 4.010 7.869 3.573 1.00 80.25 85 GLY A O 1
ATOM 666 N N . GLN A 1 86 ? 4.924 9.613 4.645 1.00 78.19 86 GLN A N 1
ATOM 667 C CA . GLN A 1 86 ? 4.253 9.350 5.911 1.00 78.19 86 GLN A CA 1
ATOM 668 C C . GLN A 1 86 ? 2.911 10.082 5.958 1.00 78.19 86 GLN A C 1
ATOM 670 O O . GLN A 1 86 ? 2.776 11.182 5.424 1.00 78.19 86 GLN A O 1
ATOM 675 N N . ALA A 1 87 ? 1.922 9.497 6.640 1.00 79.88 87 ALA A N 1
ATOM 676 C CA . ALA A 1 87 ? 0.683 10.206 6.935 1.00 79.88 87 ALA A CA 1
ATOM 677 C C . ALA A 1 87 ? 0.989 11.466 7.753 1.00 79.88 87 ALA A C 1
ATOM 679 O O . ALA A 1 87 ? 1.428 11.375 8.901 1.00 79.88 87 ALA A O 1
ATOM 680 N N . THR A 1 88 ? 0.711 12.638 7.188 1.00 82.19 88 THR A N 1
ATOM 681 C CA . THR A 1 88 ? 0.596 13.865 7.975 1.00 82.19 88 THR A CA 1
ATOM 682 C C . THR A 1 88 ? -0.759 13.840 8.667 1.00 82.19 88 THR A C 1
ATOM 684 O O . THR A 1 88 ? -1.796 14.028 8.033 1.00 82.19 88 THR A O 1
ATOM 687 N N . LEU A 1 89 ? -0.759 13.544 9.965 1.00 86.00 89 LEU A N 1
ATOM 688 C CA . LEU A 1 89 ? -1.969 13.613 10.776 1.00 86.00 89 LEU A CA 1
ATOM 689 C C . LEU A 1 89 ? -2.291 15.079 11.056 1.00 86.00 89 LEU A C 1
ATOM 691 O O . LEU A 1 89 ? -1.408 15.836 11.451 1.00 86.00 89 LEU A O 1
ATOM 695 N N . ALA A 1 90 ? -3.552 15.465 10.876 1.00 89.12 90 ALA A N 1
ATOM 696 C CA . ALA A 1 90 ? -4.032 16.743 11.381 1.00 89.12 90 ALA A CA 1
ATOM 697 C C . ALA A 1 90 ? -3.930 16.768 12.920 1.00 89.12 90 ALA A C 1
ATOM 699 O O . ALA A 1 90 ? -4.091 15.731 13.573 1.00 89.12 90 ALA A O 1
ATOM 700 N N . ASP A 1 91 ? -3.646 17.940 13.495 1.00 92.88 91 ASP A N 1
ATOM 701 C CA . ASP A 1 91 ? -3.374 18.095 14.933 1.00 92.88 91 ASP A CA 1
ATOM 702 C C . ASP A 1 91 ? -4.528 17.592 15.813 1.00 92.88 91 ASP A C 1
ATOM 704 O O . ASP A 1 91 ? -4.308 16.992 16.867 1.00 92.88 91 ASP A O 1
ATOM 708 N N . ASP A 1 92 ? -5.766 17.790 15.361 1.00 95.06 92 ASP A N 1
ATOM 709 C CA . ASP A 1 92 ? -6.980 17.333 16.034 1.00 95.06 92 ASP A CA 1
ATOM 710 C C . ASP A 1 92 ? -7.089 15.800 16.055 1.00 95.06 92 ASP A C 1
ATOM 712 O O . ASP A 1 92 ? -7.388 15.209 17.096 1.00 95.06 92 ASP A O 1
ATOM 716 N N . LEU A 1 93 ? -6.781 15.140 14.937 1.00 94.44 93 LEU A N 1
ATOM 717 C CA . LEU A 1 93 ? -6.730 13.685 14.838 1.00 94.44 93 LEU A CA 1
ATOM 718 C C . LEU A 1 93 ? -5.615 13.109 15.710 1.00 94.44 93 LEU A C 1
ATOM 720 O O . LEU A 1 93 ? -5.849 12.147 16.444 1.00 94.44 93 LEU A O 1
ATOM 724 N N . ALA A 1 94 ? -4.426 13.711 15.679 1.00 94.31 94 ALA A N 1
ATOM 725 C CA . ALA A 1 94 ? -3.310 13.296 16.522 1.00 94.31 94 ALA A CA 1
ATOM 726 C C . ALA A 1 94 ? -3.653 13.425 18.019 1.00 94.31 94 ALA A C 1
ATOM 728 O O . ALA A 1 94 ? -3.403 12.500 18.799 1.00 94.31 94 ALA A O 1
ATOM 729 N N . ALA A 1 95 ? -4.282 14.535 18.419 1.00 96.25 95 ALA A N 1
ATOM 730 C CA . ALA A 1 95 ? -4.742 14.749 19.787 1.00 96.25 95 ALA A CA 1
ATOM 731 C C . ALA A 1 95 ? -5.809 13.725 20.205 1.00 96.25 95 ALA A C 1
ATOM 733 O O . ALA A 1 95 ? -5.716 13.165 21.298 1.00 96.25 95 ALA A O 1
ATOM 734 N N . ALA A 1 96 ? -6.778 13.428 19.334 1.00 96.12 96 ALA A N 1
ATOM 735 C CA . ALA A 1 96 ? -7.838 12.461 19.611 1.00 96.12 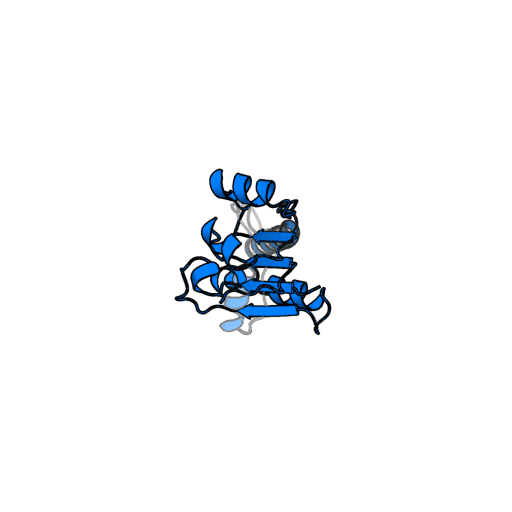96 ALA A CA 1
ATOM 736 C C . ALA A 1 96 ? -7.307 11.024 19.760 1.00 96.12 96 ALA A C 1
ATOM 738 O O . ALA A 1 96 ? -7.724 10.304 20.669 1.00 96.12 96 ALA A O 1
ATOM 739 N N . LEU A 1 97 ? -6.361 10.614 18.907 1.00 96.19 97 LEU A N 1
ATOM 740 C CA . LEU A 1 97 ? -5.688 9.314 19.007 1.00 96.19 97 LEU A CA 1
ATOM 741 C C . LEU A 1 97 ? -4.935 9.191 20.338 1.00 96.19 97 LEU A C 1
ATOM 743 O O . LEU A 1 97 ? -5.098 8.199 21.048 1.00 96.19 97 LEU A O 1
ATOM 747 N N . LYS A 1 98 ? -4.193 10.237 20.726 1.00 96.44 98 LYS A N 1
ATOM 748 C CA . LYS A 1 98 ? -3.466 10.285 22.002 1.00 96.44 98 LYS A CA 1
ATOM 749 C C . LYS A 1 98 ? -4.397 10.277 23.215 1.00 96.44 98 LYS A C 1
ATOM 751 O O . LYS A 1 98 ? -4.141 9.556 24.170 1.00 96.44 98 LYS A O 1
ATOM 756 N N . GLN A 1 99 ? -5.477 11.059 23.192 1.00 97.00 99 GLN A N 1
ATOM 757 C CA . GLN A 1 99 ? -6.454 11.117 24.286 1.00 97.00 99 GLN A CA 1
ATOM 758 C C . GLN A 1 99 ? -7.100 9.750 24.551 1.00 97.00 99 GLN A C 1
ATOM 760 O O . GLN A 1 99 ? -7.463 9.446 25.685 1.00 97.00 99 GLN A O 1
ATOM 765 N N . ARG A 1 100 ? -7.241 8.935 23.504 1.00 96.50 100 ARG A N 1
ATOM 766 C CA . ARG A 1 100 ? -7.805 7.586 23.570 1.00 96.50 100 ARG A CA 1
ATOM 767 C C . ARG A 1 100 ? -6.774 6.482 23.794 1.00 96.50 100 ARG A C 1
ATOM 769 O O . ARG A 1 100 ? -7.163 5.319 23.770 1.00 96.50 100 ARG A O 1
ATOM 776 N N . ASP A 1 101 ? -5.507 6.838 23.995 1.00 97.19 101 ASP A N 1
ATOM 777 C CA . ASP A 1 101 ? -4.394 5.895 24.152 1.00 97.19 101 ASP A CA 1
ATOM 778 C C . ASP A 1 101 ? -4.300 4.882 22.992 1.00 97.19 101 ASP A C 1
ATOM 780 O O . ASP A 1 101 ? -4.021 3.699 23.176 1.00 97.19 101 ASP A O 1
ATOM 784 N N . ILE A 1 102 ? -4.586 5.345 21.767 1.00 97.81 102 ILE A N 1
ATOM 785 C CA . ILE A 1 102 ? -4.467 4.528 20.556 1.00 97.81 102 ILE A CA 1
ATOM 786 C C . ILE A 1 102 ? -3.020 4.590 20.074 1.00 97.81 102 ILE A C 1
ATOM 788 O O . ILE A 1 102 ? -2.517 5.652 19.698 1.00 97.81 102 ILE A O 1
ATOM 792 N N . GLN A 1 103 ? -2.361 3.435 20.026 1.00 97.19 103 GLN A N 1
ATOM 793 C CA . GLN A 1 103 ? -1.015 3.309 19.491 1.00 97.19 103 GLN A CA 1
ATOM 794 C C . GLN A 1 103 ? -1.040 3.456 17.968 1.00 97.19 103 GLN A C 1
ATOM 796 O O . GLN A 1 103 ? -1.641 2.648 17.259 1.00 97.19 103 GLN A O 1
ATOM 801 N N . VAL A 1 1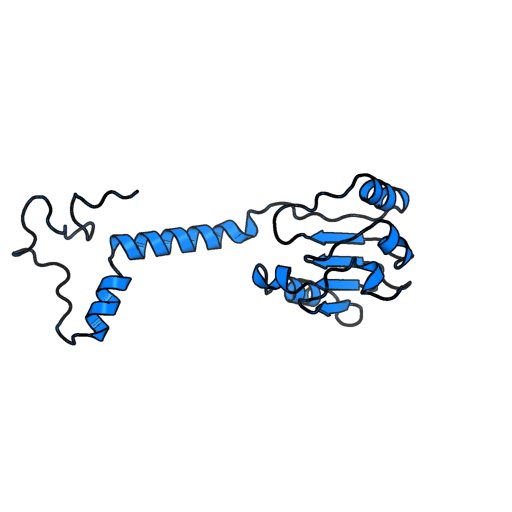04 ? -0.340 4.467 17.457 1.00 95.12 104 VAL A N 1
ATOM 802 C CA . VAL A 1 104 ? -0.210 4.696 16.015 1.00 95.12 104 VAL A CA 1
ATOM 803 C C . VAL A 1 104 ? 1.113 4.126 15.515 1.00 95.12 104 VAL A C 1
ATOM 805 O O . VAL A 1 104 ? 2.171 4.360 16.107 1.00 95.12 104 VAL A O 1
ATOM 808 N N . TYR A 1 105 ? 1.054 3.369 14.424 1.00 93.19 105 TYR A N 1
ATOM 809 C CA . TYR A 1 105 ? 2.215 2.823 13.736 1.00 93.19 105 TYR A CA 1
ATOM 810 C C . TYR A 1 105 ? 2.486 3.601 12.453 1.00 93.19 105 TYR A C 1
ATOM 812 O O . TYR A 1 105 ? 1.586 3.858 11.653 1.00 93.19 105 TYR A O 1
ATOM 820 N N . HIS A 1 106 ? 3.759 3.928 12.249 1.00 88.44 106 HIS A N 1
ATOM 821 C CA . HIS A 1 106 ? 4.246 4.611 11.059 1.00 88.44 106 HIS A CA 1
ATOM 822 C C . HIS A 1 106 ? 5.311 3.768 10.370 1.00 88.44 106 HIS A C 1
ATOM 824 O O . HIS A 1 106 ? 6.128 3.102 11.017 1.00 88.44 106 HIS A O 1
ATOM 830 N N . GLN A 1 107 ? 5.331 3.841 9.045 1.00 81.94 107 GLN A N 1
ATOM 831 C CA . GLN A 1 107 ? 6.394 3.248 8.255 1.00 81.94 107 GLN A CA 1
ATOM 832 C C . GLN A 1 107 ? 7.708 3.989 8.520 1.00 81.94 107 GLN A C 1
ATOM 834 O O . GLN A 1 107 ? 7.778 5.216 8.453 1.00 81.94 107 GLN A O 1
ATOM 839 N N . ARG A 1 108 ? 8.749 3.233 8.883 1.00 81.44 108 ARG A N 1
ATOM 840 C CA . ARG A 1 108 ? 10.011 3.788 9.402 1.00 81.44 108 ARG A CA 1
ATOM 841 C C . ARG A 1 108 ? 10.940 4.322 8.320 1.00 81.44 108 ARG A C 1
ATOM 843 O O . ARG A 1 108 ? 11.806 5.136 8.618 1.00 81.44 108 ARG A O 1
ATOM 850 N N . SER A 1 109 ? 10.806 3.836 7.092 1.00 79.75 109 SER A N 1
ATOM 851 C CA . SER A 1 109 ? 11.619 4.282 5.968 1.00 79.75 109 SER A CA 1
ATOM 852 C C . SER A 1 109 ? 10.886 4.070 4.654 1.00 79.75 109 SER A C 1
ATOM 854 O O . SER A 1 109 ? 10.013 3.210 4.558 1.00 79.75 109 SER A O 1
ATOM 856 N N . GLU A 1 110 ? 11.307 4.814 3.638 1.00 74.56 110 GLU A N 1
ATOM 857 C CA . GLU A 1 110 ? 10.939 4.586 2.240 1.00 74.56 110 GLU A CA 1
ATOM 858 C C . GLU A 1 110 ? 11.962 3.709 1.501 1.00 74.56 110 GLU A C 1
ATOM 860 O O . GLU A 1 110 ? 11.851 3.486 0.306 1.00 74.56 110 GLU A O 1
ATOM 865 N N . GLY A 1 111 ? 12.969 3.163 2.188 1.00 76.94 111 GLY A N 1
ATOM 866 C CA . GLY A 1 111 ? 14.037 2.395 1.537 1.00 76.94 111 GLY A CA 1
ATOM 867 C C . GLY A 1 111 ? 13.588 1.053 0.944 1.00 76.94 111 GLY A C 1
ATOM 868 O O . GLY A 1 111 ? 14.320 0.459 0.158 1.00 76.94 111 GLY A O 1
ATOM 869 N N . PHE A 1 112 ? 12.389 0.577 1.293 1.00 80.62 112 PHE A N 1
ATOM 870 C CA . PHE A 1 112 ? 11.877 -0.749 0.927 1.00 80.62 112 PHE A CA 1
ATOM 871 C C . PHE A 1 112 ? 11.683 -0.960 -0.583 1.00 80.62 112 PHE A C 1
ATOM 873 O O . PHE A 1 112 ? 11.690 -2.099 -1.034 1.00 80.62 112 PHE A O 1
ATOM 880 N N . TRP A 1 113 ? 11.549 0.109 -1.372 1.00 84.75 113 TRP A N 1
ATOM 881 C CA . TRP A 1 113 ? 11.427 0.040 -2.835 1.00 84.75 113 TRP A CA 1
ATOM 882 C C . TRP A 1 113 ? 12.694 0.515 -3.566 1.00 84.75 113 TRP A C 1
ATOM 884 O O . TRP A 1 113 ? 12.751 0.476 -4.795 1.00 84.75 113 TRP A O 1
ATOM 894 N N . GLY A 1 114 ? 13.744 0.899 -2.827 1.00 88.06 114 GLY A N 1
ATOM 895 C CA . GLY A 1 114 ? 14.987 1.425 -3.397 1.00 88.06 114 GLY A CA 1
ATOM 896 C C . GLY A 1 114 ? 15.721 0.429 -4.298 1.00 88.06 114 GLY A C 1
ATOM 897 O O . GLY A 1 114 ? 16.265 0.827 -5.325 1.00 88.06 114 GLY A O 1
ATOM 898 N N . GLN A 1 115 ? 15.683 -0.868 -3.968 1.00 90.56 115 GLN A N 1
ATOM 899 C CA . GLN A 1 115 ? 16.269 -1.909 -4.818 1.00 90.56 115 GLN A CA 1
ATOM 900 C C . GLN A 1 115 ? 15.572 -1.977 -6.185 1.00 90.56 115 GLN A C 1
ATOM 902 O O . GLN A 1 115 ? 16.250 -1.972 -7.207 1.00 90.56 115 GLN A O 1
ATOM 907 N N . SER A 1 116 ? 14.237 -1.959 -6.212 1.00 90.12 116 SER A N 1
ATOM 908 C CA . SER A 1 116 ? 13.463 -1.982 -7.462 1.00 90.12 116 SER A CA 1
ATOM 909 C C . SER A 1 116 ? 13.765 -0.761 -8.342 1.00 90.12 116 SER A C 1
ATOM 911 O O . SER A 1 116 ? 14.010 -0.894 -9.540 1.00 90.12 116 SER A O 1
ATOM 913 N N . VAL A 1 117 ? 13.858 0.436 -7.745 1.00 90.69 117 VAL A N 1
ATOM 914 C CA . VAL A 1 117 ? 14.248 1.661 -8.469 1.00 90.69 117 VAL A CA 1
ATOM 915 C C . VAL A 1 117 ? 15.661 1.548 -9.046 1.00 90.69 117 VAL A C 1
ATOM 917 O O . VAL A 1 117 ? 15.883 1.913 -10.202 1.00 90.69 117 VAL A O 1
ATOM 920 N N . ALA A 1 118 ? 16.614 1.030 -8.267 1.00 94.38 118 ALA A N 1
ATOM 921 C CA . ALA A 1 118 ? 17.992 0.848 -8.713 1.00 94.38 118 ALA A CA 1
ATOM 922 C C . ALA A 1 118 ? 18.096 -0.173 -9.858 1.00 94.38 118 ALA A C 1
ATOM 924 O O . ALA A 1 118 ? 18.784 0.083 -10.848 1.00 94.38 118 ALA A O 1
ATOM 925 N N . GLU A 1 119 ? 17.383 -1.296 -9.757 1.00 96.62 119 GLU A N 1
ATOM 926 C CA . GLU A 1 119 ? 17.303 -2.311 -10.811 1.00 96.62 119 GLU A CA 1
ATOM 927 C C . GLU A 1 119 ? 16.713 -1.730 -12.099 1.00 96.62 119 GLU A C 1
ATOM 929 O O . GLU A 1 119 ? 17.274 -1.929 -13.178 1.00 96.62 119 GLU A O 1
ATOM 934 N N . PHE A 1 120 ? 15.635 -0.949 -11.994 1.00 95.69 120 PHE A N 1
ATOM 935 C CA . PHE A 1 120 ? 15.012 -0.305 -13.147 1.00 95.69 120 PHE A CA 1
ATOM 936 C C . PHE A 1 120 ? 15.953 0.706 -13.818 1.00 95.69 120 PHE A C 1
ATOM 938 O O . PHE A 1 120 ? 16.124 0.683 -15.038 1.00 95.69 120 PHE A O 1
ATOM 945 N N . ALA A 1 121 ? 16.628 1.551 -13.034 1.00 95.38 121 ALA A N 1
ATOM 946 C CA . ALA A 1 121 ? 17.603 2.511 -13.549 1.00 95.38 121 ALA A CA 1
ATOM 947 C C . ALA A 1 121 ? 18.792 1.817 -14.241 1.00 95.38 121 ALA A C 1
ATOM 949 O O . ALA A 1 121 ? 19.207 2.224 -15.333 1.00 95.38 121 ALA A O 1
ATOM 950 N N . LEU A 1 122 ? 19.312 0.736 -13.648 1.00 95.56 122 LEU A N 1
ATOM 951 C CA . LEU A 1 122 ? 20.373 -0.074 -14.247 1.00 95.56 122 LEU A CA 1
ATOM 952 C C . LEU A 1 122 ? 19.911 -0.709 -15.564 1.00 95.56 122 LEU A C 1
ATOM 954 O O . LEU A 1 122 ? 20.623 -0.631 -16.565 1.00 95.56 122 LEU A O 1
ATOM 958 N N . ALA A 1 123 ? 18.713 -1.295 -15.592 1.00 95.75 123 ALA A N 1
ATOM 959 C CA . ALA A 1 123 ? 18.156 -1.915 -16.789 1.00 95.75 123 ALA A CA 1
ATOM 960 C C . ALA A 1 123 ? 17.966 -0.900 -17.926 1.00 95.75 123 ALA A C 1
ATOM 962 O O . ALA A 1 123 ? 18.365 -1.178 -19.058 1.00 95.75 123 ALA A O 1
ATOM 963 N N . LEU A 1 124 ? 17.429 0.290 -17.634 1.00 93.00 124 LEU A N 1
ATOM 964 C CA . LEU A 1 124 ? 17.301 1.375 -18.613 1.00 93.00 124 LEU A CA 1
ATOM 965 C C . LEU A 1 124 ? 18.664 1.814 -19.159 1.00 93.00 124 LEU A C 1
ATOM 967 O O . LEU A 1 124 ? 18.825 1.961 -20.371 1.00 93.00 124 LEU A O 1
ATOM 971 N N . THR A 1 125 ? 19.657 1.951 -18.280 1.00 89.69 125 THR A N 1
ATOM 972 C CA . THR A 1 125 ? 21.031 2.312 -18.656 1.00 89.69 125 THR A CA 1
ATOM 973 C C . THR A 1 125 ? 21.637 1.264 -19.588 1.00 89.69 125 THR A C 1
ATOM 975 O O . THR A 1 125 ? 22.174 1.596 -20.645 1.00 89.69 125 THR A O 1
ATOM 978 N N . LEU A 1 126 ? 21.494 -0.020 -19.250 1.00 87.38 126 LEU A N 1
ATOM 979 C CA . LEU A 1 126 ? 21.949 -1.121 -20.096 1.00 87.38 126 LEU A CA 1
ATOM 980 C C . LEU A 1 126 ? 21.202 -1.161 -21.432 1.00 87.38 126 LEU A C 1
ATOM 982 O O . LEU A 1 126 ? 21.832 -1.372 -22.467 1.00 87.38 126 LEU A O 1
ATOM 986 N N . CYS A 1 127 ? 19.889 -0.927 -21.438 1.00 88.06 127 CYS A N 1
ATOM 987 C CA . CYS A 1 127 ? 19.098 -0.863 -22.665 1.00 88.06 127 CYS A CA 1
ATOM 988 C C . CYS A 1 127 ? 19.586 0.243 -23.599 1.00 88.06 127 CYS A C 1
ATOM 990 O O . CYS A 1 127 ? 19.694 -0.006 -24.800 1.00 88.06 127 CYS A O 1
ATOM 992 N N . ALA A 1 128 ? 19.920 1.417 -23.059 1.00 83.12 128 ALA A N 1
ATOM 993 C CA . ALA A 1 128 ? 20.465 2.533 -23.823 1.00 83.12 128 ALA A CA 1
ATOM 994 C C . ALA A 1 128 ? 21.872 2.218 -24.357 1.00 83.12 128 ALA A C 1
ATOM 996 O O . ALA A 1 128 ? 22.058 2.162 -25.571 1.00 83.12 128 ALA A O 1
ATOM 997 N N . LEU A 1 129 ? 22.826 1.894 -23.472 1.00 77.88 129 LEU A N 1
ATOM 998 C CA . LEU A 1 129 ? 24.222 1.584 -23.827 1.00 77.88 129 LEU A CA 1
ATOM 999 C C . LEU A 1 129 ? 24.340 0.420 -24.809 1.00 77.88 129 LEU A C 1
ATOM 1001 O O . LEU A 1 129 ? 25.251 0.347 -25.633 1.00 77.88 129 LEU A O 1
ATOM 1005 N N . ARG A 1 130 ? 23.437 -0.557 -24.688 1.00 78.38 130 ARG A N 1
ATOM 1006 C CA . ARG A 1 130 ? 23.443 -1.748 -25.530 1.00 78.38 130 ARG A CA 1
ATOM 1007 C C . ARG A 1 130 ? 22.431 -1.664 -26.665 1.00 78.38 130 ARG A C 1
ATOM 1009 O O . ARG A 1 130 ? 22.369 -2.620 -27.436 1.00 78.38 130 ARG A O 1
ATOM 1016 N N . GLN A 1 131 ? 21.732 -0.545 -26.836 1.00 80.00 131 GLN A N 1
ATOM 1017 C CA . GLN A 1 131 ? 20.724 -0.343 -27.880 1.00 80.00 131 GLN A CA 1
ATOM 1018 C C . GLN A 1 131 ? 19.740 -1.526 -27.977 1.00 80.00 131 GLN A C 1
ATOM 1020 O O . GLN A 1 131 ? 19.409 -1.997 -29.066 1.00 80.00 131 GLN A O 1
ATOM 1025 N N . ILE A 1 132 ? 19.354 -2.108 -26.836 1.00 85.19 132 ILE A N 1
ATOM 1026 C CA . ILE A 1 132 ? 18.574 -3.359 -26.797 1.00 85.19 132 ILE A CA 1
ATOM 1027 C C . ILE A 1 132 ? 17.232 -3.193 -27.527 1.00 85.19 132 ILE A C 1
ATOM 1029 O O . ILE A 1 132 ? 16.946 -4.028 -28.386 1.00 85.19 132 ILE A O 1
ATOM 1033 N N . PRO A 1 133 ? 16.444 -2.119 -27.299 1.00 87.62 133 PRO A N 1
ATOM 1034 C CA . PRO A 1 133 ? 15.176 -1.931 -28.005 1.00 87.62 133 PRO A CA 1
ATOM 1035 C C . PRO A 1 133 ? 15.333 -1.777 -29.525 1.00 87.62 133 PRO A C 1
ATOM 1037 O O . PRO A 1 133 ? 14.543 -2.337 -30.282 1.00 87.62 133 PRO A O 1
ATOM 1040 N N . GLN A 1 134 ? 16.362 -1.060 -29.990 1.00 84.12 134 GLN A N 1
ATOM 1041 C CA . GLN A 1 134 ? 16.624 -0.850 -31.419 1.00 84.12 134 GLN A CA 1
ATOM 1042 C C . GLN A 1 134 ? 16.996 -2.164 -32.105 1.00 84.12 134 GLN A C 1
ATOM 1044 O O . GLN A 1 134 ? 16.483 -2.481 -33.176 1.00 84.12 134 GLN A O 1
ATOM 1049 N N . ASN A 1 135 ? 17.860 -2.949 -31.462 1.00 80.19 135 ASN A N 1
ATOM 1050 C CA . ASN A 1 135 ? 18.264 -4.245 -31.989 1.00 80.19 135 ASN A CA 1
ATOM 1051 C C . ASN A 1 135 ? 17.106 -5.248 -31.971 1.00 80.19 135 ASN A C 1
ATOM 1053 O O . ASN A 1 135 ? 16.927 -5.974 -32.944 1.00 80.19 135 ASN A O 1
ATOM 1057 N N . TYR A 1 136 ? 16.277 -5.244 -30.922 1.00 86.56 136 TYR A N 1
ATOM 1058 C CA . TYR A 1 136 ? 15.051 -6.041 -30.887 1.00 86.56 136 TYR A CA 1
ATOM 1059 C C . TYR A 1 136 ? 14.115 -5.678 -32.047 1.00 86.56 136 TYR A C 1
ATOM 1061 O O . TYR A 1 136 ? 13.628 -6.560 -32.744 1.00 86.56 136 TYR A O 1
ATOM 1069 N N . HIS A 1 137 ? 13.916 -4.387 -32.323 1.00 86.19 137 HIS A N 1
ATOM 1070 C CA . HIS A 1 137 ? 13.094 -3.956 -33.454 1.00 86.19 137 HIS A CA 1
ATOM 1071 C C . HIS A 1 137 ? 13.671 -4.393 -34.814 1.00 86.19 137 HIS A C 1
ATOM 1073 O O . HIS A 1 137 ? 12.924 -4.828 -35.690 1.00 86.19 137 HIS A O 1
ATOM 1079 N N . ALA A 1 138 ? 14.995 -4.345 -34.986 1.00 83.38 138 ALA A N 1
ATOM 1080 C CA . ALA A 1 138 ? 15.651 -4.846 -36.195 1.00 83.38 138 ALA A CA 1
ATOM 1081 C C . ALA A 1 138 ? 15.409 -6.355 -36.403 1.00 83.38 138 ALA A C 1
ATOM 1083 O O . ALA A 1 138 ? 15.148 -6.780 -37.525 1.00 83.38 138 ALA A O 1
ATOM 1084 N N . MET A 1 139 ? 15.397 -7.154 -35.328 1.00 84.56 139 MET A N 1
ATOM 1085 C CA . MET A 1 139 ? 15.076 -8.590 -35.402 1.00 84.56 139 MET A CA 1
ATOM 1086 C C . MET A 1 139 ? 13.642 -8.869 -35.851 1.00 84.56 139 MET A C 1
ATOM 1088 O O . MET A 1 139 ? 13.381 -9.903 -36.455 1.00 84.56 139 MET A O 1
ATOM 1092 N N . LEU A 1 140 ? 12.700 -7.965 -35.567 1.00 87.75 140 LEU A N 1
ATOM 1093 C CA . LEU A 1 140 ? 11.317 -8.121 -36.028 1.00 87.75 140 LEU A CA 1
ATOM 1094 C C . LEU A 1 140 ? 11.181 -7.935 -37.546 1.00 87.75 140 LEU A C 1
ATOM 1096 O O . LEU A 1 140 ? 10.168 -8.328 -38.116 1.00 87.75 140 LEU A O 1
ATOM 1100 N N . THR A 1 141 ? 12.165 -7.303 -38.190 1.00 85.81 141 THR A N 1
ATOM 1101 C CA . THR A 1 141 ? 12.090 -6.881 -39.597 1.00 85.81 141 THR A CA 1
ATOM 1102 C C . THR A 1 141 ? 13.126 -7.553 -40.501 1.00 85.81 141 THR A C 1
ATOM 1104 O O . THR A 1 141 ? 12.994 -7.472 -41.721 1.00 85.81 141 THR A O 1
ATOM 1107 N N . SER A 1 142 ? 14.121 -8.254 -39.944 1.00 83.06 142 SER A N 1
ATOM 1108 C CA . SER A 1 142 ? 15.110 -9.033 -40.698 1.00 83.06 142 SER A CA 1
ATOM 1109 C C . SER A 1 142 ? 15.574 -10.276 -39.929 1.00 83.06 142 SER A C 1
ATOM 1111 O O . SER A 1 142 ? 15.707 -10.261 -38.708 1.00 83.06 142 SER A O 1
ATOM 1113 N N . HIS A 1 143 ? 15.857 -11.347 -40.676 1.00 81.69 143 HIS A N 1
ATOM 1114 C CA . HIS A 1 143 ? 16.445 -12.598 -40.183 1.00 81.69 143 HIS A CA 1
ATOM 1115 C C . HIS A 1 143 ? 17.963 -12.673 -40.426 1.00 81.69 143 HIS A C 1
ATOM 1117 O O . HIS A 1 143 ? 18.579 -13.713 -40.179 1.00 81.69 143 HIS A O 1
ATOM 1123 N N . ASP A 1 144 ? 18.572 -11.601 -40.939 1.00 80.50 144 ASP A N 1
ATOM 1124 C CA . ASP A 1 144 ? 20.010 -11.559 -41.178 1.00 80.50 144 ASP A CA 1
ATOM 1125 C C . ASP A 1 144 ? 20.792 -11.730 -39.863 1.00 80.50 144 ASP A C 1
ATOM 1127 O O . ASP A 1 144 ? 20.354 -11.261 -38.805 1.00 80.50 144 ASP A O 1
ATOM 1131 N N . PRO A 1 145 ? 21.982 -12.361 -39.895 1.00 69.44 145 PRO A N 1
ATOM 1132 C CA . PRO A 1 145 ? 22.834 -12.461 -38.719 1.00 69.44 145 PRO A CA 1
ATOM 1133 C C . PRO A 1 145 ? 23.109 -11.080 -38.118 1.00 69.44 145 PRO A C 1
ATOM 1135 O O . PRO A 1 14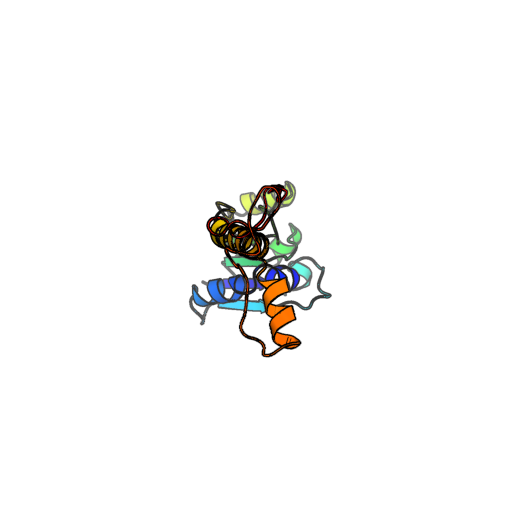5 ? 23.507 -10.151 -38.824 1.00 69.44 145 PRO A O 1
ATOM 1138 N N . TRP A 1 146 ? 22.945 -10.947 -36.801 1.00 69.94 146 TRP A N 1
ATOM 1139 C CA . TRP A 1 146 ? 23.161 -9.674 -36.120 1.00 69.94 146 TRP A CA 1
ATOM 1140 C C . TRP A 1 146 ? 24.629 -9.238 -36.230 1.00 69.94 146 TRP A C 1
ATOM 1142 O O . TRP A 1 146 ? 25.518 -9.771 -35.567 1.00 69.94 146 TRP A O 1
ATOM 1152 N N . GLN A 1 147 ? 24.884 -8.209 -37.039 1.00 70.12 147 GLN A N 1
ATOM 1153 C CA . GLN A 1 147 ? 26.203 -7.597 -37.203 1.00 70.12 147 GLN A CA 1
ATOM 1154 C C . GLN A 1 147 ? 26.299 -6.283 -36.420 1.00 70.12 147 GLN A C 1
ATOM 1156 O O . GLN A 1 147 ? 26.261 -5.195 -36.986 1.00 70.12 147 GLN A O 1
ATOM 1161 N N . ARG A 1 148 ? 26.413 -6.386 -35.090 1.00 65.50 148 ARG A N 1
ATOM 1162 C CA . ARG A 1 148 ? 26.491 -5.222 -34.186 1.00 65.50 148 ARG A CA 1
ATOM 1163 C C . ARG A 1 148 ? 27.781 -4.410 -34.336 1.00 65.50 148 ARG A C 1
ATOM 1165 O O . ARG A 1 148 ? 27.767 -3.188 -34.256 1.00 65.50 148 ARG A O 1
ATOM 1172 N N . TYR A 1 149 ? 28.902 -5.108 -34.474 1.00 72.00 149 TYR A N 1
ATOM 1173 C CA . TYR A 1 149 ? 30.238 -4.533 -34.567 1.00 72.00 149 TYR A CA 1
ATOM 1174 C C . TYR A 1 149 ? 31.015 -5.277 -35.641 1.00 72.00 149 TYR A C 1
ATOM 1176 O O . TYR A 1 149 ? 31.003 -6.508 -35.688 1.00 72.00 149 TYR A O 1
ATOM 1184 N N . GLN A 1 150 ? 31.722 -4.527 -36.475 1.00 76.06 150 GLN A N 1
ATOM 1185 C CA . GLN A 1 150 ? 32.694 -5.062 -37.408 1.00 76.06 150 GLN A CA 1
ATOM 1186 C C . GLN A 1 150 ? 33.958 -4.233 -37.331 1.00 76.06 150 GLN A C 1
ATOM 1188 O O . GLN A 1 150 ? 33.964 -3.061 -37.698 1.00 76.06 150 GLN A O 1
ATOM 1193 N N . ALA A 1 151 ? 35.054 -4.866 -36.921 1.00 75.19 151 ALA A N 1
ATOM 1194 C CA . ALA A 1 151 ? 36.338 -4.193 -36.774 1.00 75.19 151 ALA A CA 1
ATOM 1195 C C . ALA A 1 151 ? 36.798 -3.478 -38.049 1.00 75.19 151 ALA A C 1
ATOM 1197 O O . ALA A 1 151 ? 37.531 -2.508 -37.951 1.00 75.19 151 ALA A O 1
ATOM 1198 N N . SER A 1 152 ? 36.369 -3.917 -39.235 1.00 79.94 152 SER A N 1
ATOM 1199 C CA . SER A 1 152 ? 36.652 -3.250 -40.512 1.00 79.94 152 SER A CA 1
ATOM 1200 C C . SER A 1 152 ? 35.772 -2.026 -40.793 1.00 79.94 152 SER A C 1
ATOM 1202 O O . SER A 1 152 ? 36.225 -1.109 -41.468 1.00 79.94 152 SER A O 1
ATOM 1204 N N . ARG A 1 153 ? 34.530 -1.986 -40.288 1.00 74.62 153 ARG A N 1
ATOM 1205 C CA . ARG A 1 153 ? 33.578 -0.874 -40.499 1.00 74.62 153 ARG A CA 1
ATOM 1206 C C . ARG A 1 153 ? 33.604 0.162 -39.380 1.00 74.62 153 ARG A C 1
ATOM 1208 O O . ARG A 1 153 ? 33.214 1.305 -39.585 1.00 74.62 153 ARG A O 1
ATOM 1215 N N . ASN A 1 154 ? 34.041 -0.241 -38.195 1.00 79.56 154 ASN A N 1
ATOM 1216 C CA . ASN A 1 154 ? 34.006 0.557 -36.978 1.00 79.56 154 ASN A CA 1
ATOM 1217 C C . ASN A 1 154 ? 35.413 1.037 -36.583 1.00 79.56 154 ASN A C 1
ATOM 1219 O O . ASN A 1 154 ? 35.835 0.883 -35.437 1.00 79.56 154 ASN A O 1
ATOM 1223 N N . GLN A 1 155 ? 36.161 1.560 -37.559 1.00 78.31 155 GLN A N 1
ATOM 1224 C CA . GLN A 1 155 ? 37.504 2.103 -37.351 1.00 78.31 155 GLN A CA 1
ATOM 1225 C C . GLN A 1 155 ? 37.459 3.626 -37.263 1.00 78.31 155 GLN A C 1
ATOM 1227 O O . GLN A 1 155 ? 36.864 4.292 -38.107 1.00 78.31 155 GLN A O 1
ATOM 1232 N N . GLY A 1 156 ? 38.153 4.176 -36.269 1.00 75.12 156 GLY A N 1
ATOM 1233 C CA . GLY A 1 156 ? 38.370 5.612 -36.138 1.00 75.12 156 GLY A CA 1
ATOM 1234 C C . GLY A 1 156 ? 37.315 6.360 -35.307 1.00 75.12 156 GLY A C 1
ATOM 1235 O O . GLY A 1 156 ? 36.317 5.780 -34.863 1.00 75.12 156 GLY A O 1
ATOM 1236 N N . PRO A 1 157 ? 37.560 7.655 -35.038 1.00 77.06 157 PRO A N 1
ATOM 1237 C CA . PRO A 1 157 ? 36.741 8.462 -34.135 1.00 77.06 157 PRO A CA 1
ATOM 1238 C C . PRO A 1 157 ? 35.267 8.535 -34.557 1.00 77.06 157 PRO A C 1
ATOM 1240 O O . PRO A 1 157 ? 34.953 8.659 -35.736 1.00 77.06 157 PRO A O 1
ATOM 1243 N N . GLY A 1 158 ? 34.350 8.498 -33.584 1.00 72.69 158 GLY A N 1
ATOM 1244 C CA . GLY A 1 158 ? 32.906 8.619 -33.833 1.00 72.69 158 GLY A CA 1
ATOM 1245 C C . GLY A 1 158 ? 32.219 7.344 -34.337 1.00 72.69 158 GLY A C 1
ATOM 1246 O O . GLY A 1 158 ? 31.018 7.372 -34.595 1.00 72.69 158 GLY A O 1
ATOM 1247 N N . THR A 1 159 ? 32.941 6.225 -34.430 1.00 77.81 159 THR A N 1
ATOM 1248 C CA . THR A 1 159 ? 32.371 4.904 -34.733 1.00 77.81 159 THR A CA 1
ATOM 1249 C C . THR A 1 159 ? 32.127 4.085 -33.460 1.00 77.81 159 THR A C 1
ATOM 1251 O O . THR A 1 159 ? 32.630 4.421 -32.387 1.00 77.81 159 THR A O 1
ATOM 1254 N N . LEU A 1 160 ? 31.316 3.026 -33.567 1.00 77.12 160 LEU A N 1
ATOM 1255 C CA . LEU A 1 160 ? 30.983 2.140 -32.446 1.00 77.12 160 LEU A CA 1
ATOM 1256 C C . LEU A 1 160 ? 32.215 1.369 -31.944 1.00 77.12 160 LEU A C 1
ATOM 1258 O O . LEU A 1 160 ? 32.811 0.588 -32.681 1.00 77.12 160 LEU A O 1
ATOM 1262 N N . GLY A 1 161 ? 32.582 1.544 -30.680 1.00 75.56 161 GLY A N 1
ATOM 1263 C CA . GLY A 1 161 ? 33.672 0.821 -30.040 1.00 75.56 161 GLY A CA 1
ATOM 1264 C C . GLY A 1 161 ? 33.257 -0.586 -29.612 1.00 75.56 161 GLY A C 1
ATOM 1265 O O . GLY A 1 161 ? 32.217 -0.774 -28.981 1.00 75.56 161 GLY A O 1
ATOM 1266 N N . ALA A 1 162 ? 34.105 -1.582 -29.880 1.00 72.38 162 ALA A N 1
ATOM 1267 C CA . ALA A 1 162 ? 33.854 -2.973 -29.485 1.00 72.38 162 ALA A CA 1
ATOM 1268 C C . ALA A 1 162 ? 33.652 -3.147 -27.969 1.00 72.38 162 ALA A C 1
ATOM 1270 O O . ALA A 1 162 ? 32.860 -3.980 -27.541 1.00 72.38 162 ALA A O 1
ATOM 1271 N N . GLN A 1 163 ? 34.378 -2.364 -27.162 1.00 71.88 163 GLN A N 1
ATOM 1272 C CA . GLN A 1 163 ? 34.433 -2.536 -25.708 1.00 71.88 163 GLN A CA 1
ATOM 1273 C C . GLN A 1 163 ? 33.270 -1.862 -24.972 1.00 71.88 163 GLN A C 1
ATOM 1275 O O . GLN A 1 163 ? 32.725 -2.451 -24.045 1.00 71.88 163 GLN A O 1
ATOM 1280 N N . PHE A 1 164 ? 32.864 -0.659 -25.387 1.00 69.12 164 PHE A N 1
ATOM 1281 C CA . PHE A 1 164 ? 31.794 0.097 -24.721 1.00 69.12 164 PHE A CA 1
ATOM 1282 C C . PHE A 1 164 ? 30.480 0.130 -25.514 1.00 69.12 164 PHE A C 1
ATOM 1284 O O . PHE A 1 164 ? 29.503 0.705 -25.053 1.00 69.12 164 PHE A O 1
ATOM 1291 N N . SER A 1 165 ? 30.425 -0.574 -26.655 1.00 66.19 165 SER A N 1
ATOM 1292 C CA . SER A 1 165 ? 29.202 -0.874 -27.414 1.00 66.19 165 SER A CA 1
ATOM 1293 C C . SER A 1 165 ? 28.426 0.329 -27.971 1.00 66.19 165 SER A C 1
ATOM 1295 O O . SER A 1 165 ? 27.295 0.133 -28.423 1.00 66.19 165 SER A O 1
ATOM 1297 N N . ASP A 1 166 ? 29.052 1.508 -28.016 1.00 70.75 166 ASP A N 1
ATOM 1298 C CA . ASP A 1 166 ? 28.533 2.753 -28.599 1.00 70.75 166 ASP A CA 1
ATOM 1299 C C . ASP A 1 166 ? 29.683 3.589 -29.210 1.00 70.75 166 ASP A C 1
ATOM 1301 O O . ASP A 1 166 ? 30.819 3.119 -29.257 1.00 70.75 166 ASP A O 1
ATOM 1305 N N . ASN A 1 167 ? 29.428 4.798 -29.715 1.00 74.75 167 ASN A N 1
ATOM 1306 C CA . ASN A 1 167 ? 30.446 5.731 -30.206 1.00 74.75 167 ASN A CA 1
ATOM 1307 C C . ASN A 1 167 ? 30.736 6.871 -29.206 1.00 74.75 167 ASN A C 1
ATOM 1309 O O . ASN A 1 167 ? 29.992 7.099 -28.260 1.00 74.75 167 ASN A O 1
ATOM 1313 N N . LEU A 1 168 ? 31.824 7.621 -29.420 1.00 67.38 168 LEU A N 1
ATOM 1314 C CA . LEU A 1 168 ? 32.278 8.683 -28.500 1.00 67.38 168 LEU A CA 1
ATOM 1315 C C . LEU A 1 168 ? 31.336 9.899 -28.386 1.00 67.38 168 LEU A C 1
ATOM 1317 O O . LEU A 1 168 ? 31.568 10.760 -27.544 1.00 67.38 168 LEU A O 1
ATOM 1321 N N . ARG A 1 169 ? 30.301 10.002 -29.229 1.00 68.06 169 ARG A N 1
ATOM 1322 C CA . ARG A 1 169 ? 29.239 11.015 -29.101 1.00 68.06 169 ARG A CA 1
ATOM 1323 C C . ARG A 1 169 ? 28.126 10.572 -28.159 1.00 68.06 169 ARG A C 1
ATOM 1325 O O . ARG A 1 169 ? 27.209 11.352 -27.927 1.00 68.06 169 ARG A O 1
ATOM 1332 N N . PHE A 1 170 ? 28.182 9.346 -27.642 1.00 63.03 170 PHE A N 1
ATOM 1333 C CA . PHE A 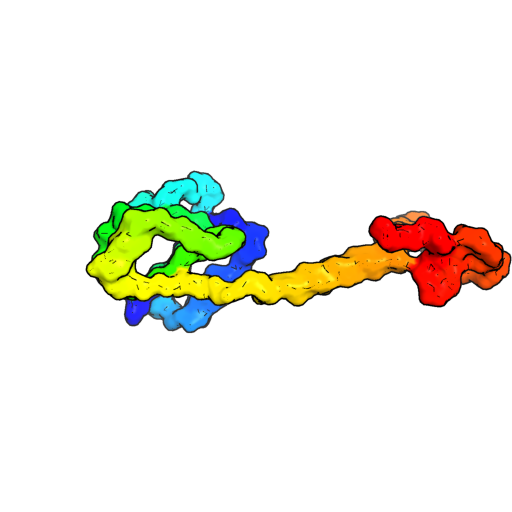1 170 ? 27.279 8.902 -26.596 1.00 63.03 170 PHE A CA 1
ATOM 1334 C C . PHE A 1 170 ? 27.632 9.617 -25.287 1.00 63.03 170 PHE A C 1
ATOM 1336 O O . PHE A 1 170 ? 28.421 9.145 -24.468 1.00 63.03 170 PHE A O 1
ATOM 1343 N N . THR A 1 171 ? 27.063 10.804 -25.115 1.00 55.22 171 THR A N 1
ATOM 1344 C CA . THR A 1 171 ? 26.934 11.461 -23.821 1.00 55.22 171 THR A CA 1
ATOM 1345 C C . THR A 1 171 ? 25.958 10.642 -22.985 1.00 55.22 171 THR A C 1
ATOM 1347 O O . THR A 1 171 ? 24.763 10.593 -23.268 1.00 55.22 171 THR A O 1
ATOM 1350 N N . ASN A 1 172 ? 26.476 9.952 -21.969 1.00 45.47 172 ASN A N 1
ATOM 1351 C CA . ASN A 1 172 ? 25.641 9.504 -20.862 1.00 45.47 172 ASN A CA 1
ATOM 1352 C C . ASN A 1 172 ? 25.143 10.762 -20.136 1.00 45.47 172 ASN A C 1
ATOM 1354 O O . ASN A 1 172 ? 25.932 11.356 -19.406 1.00 45.47 172 ASN A O 1
ATOM 1358 N N . GLY A 1 173 ? 23.875 11.135 -20.327 1.00 44.06 173 GLY A N 1
ATOM 1359 C CA . GLY A 1 173 ? 23.254 12.277 -19.639 1.00 44.06 173 GLY A CA 1
ATOM 1360 C C . GLY A 1 173 ? 23.561 13.624 -20.274 1.00 44.06 173 GLY A C 1
ATOM 1361 O O . GLY A 1 173 ? 24.750 14.002 -20.334 1.00 44.06 173 GLY A O 1
#

pLDDT: mean 87.94, std 10.22, range [44.06, 98.0]